Protein AF-A0A7S2D0W8-F1 (afdb_monomer)

Secondary structure (DSSP, 8-state):
--PPPP-----TT------TT--------TTSSPPP-------------SS--SSPPHHHHHHHHHHHHHHHHHHH-GGGHHHHHHHHHHHHHT----S--TTTHHHHHHHHHHHHHHH-HHHHHHHHHHH--GGGTSTTHHHHHHS-S--------

Foldseek 3Di:
DPDDDDDDDDDPPDDDDDDPPDDDDDDDDPPDPDDDDDDDDDDDDDDPDPAADPPHDPSVLLVLLVVLLVLCCVQPNLVCLLVVLVV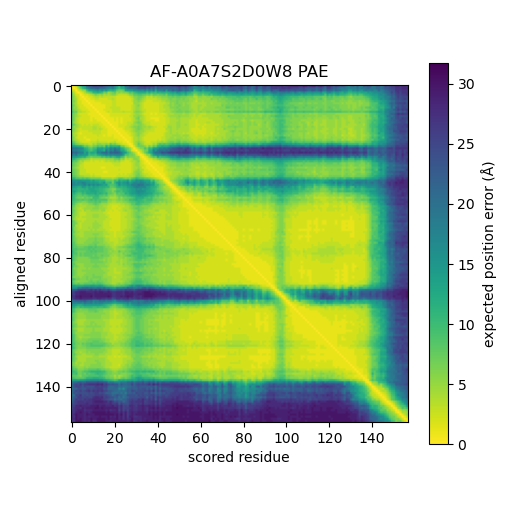LLCVLVVNPPPDCPVRCVVSSVVSLVVCCVRNNNVCSNVSSVVRRDSLVSDPCSVVVVVPDDPPDDPDDD

Structure (mmCIF, N/CA/C/O backbone):
data_AF-A0A7S2D0W8-F1
#
_entry.id   AF-A0A7S2D0W8-F1
#
loop_
_atom_site.group_PDB
_atom_site.id
_atom_site.type_symbol
_atom_site.label_atom_id
_atom_site.label_alt_id
_atom_site.label_comp_id
_atom_site.label_asym_id
_atom_site.label_entity_id
_atom_site.label_seq_id
_atom_site.pdbx_PDB_ins_code
_atom_site.Cartn_x
_atom_site.Cartn_y
_atom_site.Cartn_z
_atom_site.occupancy
_atom_site.B_iso_or_equiv
_atom_site.auth_seq_id
_atom_site.auth_comp_id
_atom_site.auth_asym_id
_atom_site.auth_atom_id
_atom_site.pdbx_PDB_model_num
ATOM 1 N N . LEU A 1 1 ? 5.514 -17.634 -1.737 1.00 44.00 1 LEU A N 1
ATOM 2 C CA . LEU A 1 1 ? 4.964 -17.083 -2.996 1.00 44.00 1 LEU A CA 1
ATOM 3 C C . LEU A 1 1 ? 5.353 -18.005 -4.147 1.00 44.00 1 LEU A C 1
ATOM 5 O O . LEU A 1 1 ? 6.521 -18.040 -4.508 1.00 44.00 1 LEU A O 1
ATOM 9 N N . GLN A 1 2 ? 4.413 -18.782 -4.690 1.00 48.59 2 GLN A N 1
ATOM 10 C CA . GLN A 1 2 ? 4.600 -19.434 -5.993 1.00 48.59 2 GLN A CA 1
ATOM 11 C C . GLN A 1 2 ? 4.305 -18.391 -7.083 1.00 48.59 2 GLN A C 1
ATOM 13 O O . GLN A 1 2 ? 3.202 -18.329 -7.613 1.00 48.59 2 GLN A O 1
ATOM 18 N N . GLY A 1 3 ? 5.255 -17.493 -7.342 1.00 63.09 3 GLY A N 1
ATOM 19 C CA . GLY A 1 3 ? 5.131 -16.490 -8.402 1.00 63.09 3 GLY A CA 1
ATOM 20 C C . GLY A 1 3 ? 5.653 -17.033 -9.731 1.00 63.09 3 GLY A C 1
ATOM 21 O O . GLY A 1 3 ? 6.703 -17.671 -9.762 1.00 63.09 3 GLY A O 1
ATOM 22 N N . ARG A 1 4 ? 4.948 -16.767 -10.836 1.00 80.50 4 ARG A N 1
ATOM 23 C CA . ARG A 1 4 ? 5.513 -16.903 -12.187 1.00 80.50 4 ARG A CA 1
ATOM 24 C C . ARG A 1 4 ? 6.143 -15.567 -12.568 1.00 80.50 4 ARG A C 1
ATOM 26 O O . ARG A 1 4 ? 5.454 -14.553 -12.566 1.00 80.50 4 ARG A O 1
ATOM 33 N N . GLY A 1 5 ? 7.438 -15.569 -12.862 1.00 86.69 5 GLY A N 1
ATOM 34 C CA . GLY A 1 5 ? 8.153 -14.400 -13.372 1.00 86.69 5 GLY A CA 1
ATOM 35 C C . GLY A 1 5 ? 8.363 -14.492 -14.880 1.00 86.69 5 GLY A C 1
ATOM 36 O O . GLY A 1 5 ? 8.469 -15.589 -15.426 1.00 86.69 5 GLY A O 1
ATOM 37 N N . ALA A 1 6 ? 8.454 -13.340 -15.540 1.00 89.81 6 ALA A N 1
ATOM 38 C CA . ALA A 1 6 ? 9.045 -13.235 -16.869 1.00 89.81 6 ALA A CA 1
ATOM 39 C C . ALA A 1 6 ? 10.518 -12.836 -16.716 1.00 89.81 6 ALA A C 1
ATOM 41 O O . ALA A 1 6 ? 10.848 -11.995 -15.879 1.00 89.81 6 ALA A O 1
ATOM 42 N N . VAL A 1 7 ? 11.400 -13.449 -17.506 1.00 92.56 7 VAL A N 1
ATOM 43 C CA . VAL A 1 7 ? 12.845 -13.189 -17.465 1.00 92.56 7 VAL A CA 1
ATOM 44 C C . VAL A 1 7 ? 13.292 -12.686 -18.828 1.00 92.56 7 VAL A C 1
ATOM 46 O O . VAL A 1 7 ? 12.902 -13.239 -19.854 1.00 92.56 7 VAL A O 1
ATOM 49 N N . VAL A 1 8 ? 14.124 -11.647 -18.829 1.00 93.38 8 VAL A N 1
ATOM 50 C CA . VAL A 1 8 ? 14.726 -11.072 -20.033 1.00 93.38 8 VAL A CA 1
ATOM 51 C C . VAL A 1 8 ? 16.189 -10.731 -19.762 1.00 93.38 8 VAL A C 1
ATOM 53 O O . VAL A 1 8 ? 16.549 -10.329 -18.656 1.00 93.38 8 VAL A O 1
ATOM 56 N N . THR A 1 9 ? 17.040 -10.904 -20.771 1.00 93.00 9 THR A N 1
ATOM 57 C CA . THR A 1 9 ? 18.435 -10.453 -20.750 1.00 93.00 9 THR A CA 1
ATOM 58 C C . THR A 1 9 ? 18.568 -9.282 -21.705 1.00 93.00 9 THR A C 1
ATOM 60 O O . THR A 1 9 ? 18.306 -9.445 -22.891 1.00 93.00 9 THR A O 1
ATOM 63 N N . LEU A 1 10 ? 18.976 -8.127 -21.181 1.00 93.38 10 LEU A N 1
ATOM 64 C CA . LEU A 1 10 ? 19.153 -6.912 -21.970 1.00 93.38 10 LEU A CA 1
ATOM 65 C C . LEU A 1 10 ? 20.582 -6.804 -22.499 1.00 93.38 10 LEU A C 1
ATOM 67 O O . LEU A 1 10 ? 21.548 -7.110 -21.794 1.00 93.38 10 LEU A O 1
ATOM 71 N N . ARG A 1 11 ? 20.706 -6.332 -23.736 1.00 92.31 11 ARG A N 1
ATOM 72 C CA . ARG A 1 11 ? 21.967 -6.005 -24.408 1.00 92.31 11 ARG A CA 1
ATOM 73 C C . ARG A 1 11 ? 22.171 -4.488 -24.482 1.00 92.31 11 ARG A C 1
ATOM 75 O O . ARG A 1 11 ? 21.212 -3.729 -24.341 1.00 92.31 11 ARG A O 1
ATOM 82 N N . PRO A 1 12 ? 23.410 -4.013 -24.718 1.00 93.88 12 PRO A N 1
ATOM 83 C CA . PRO A 1 12 ? 23.659 -2.590 -24.921 1.00 93.88 12 PRO A CA 1
ATOM 84 C C . PRO A 1 12 ? 22.759 -2.005 -26.020 1.00 93.88 12 PRO A C 1
ATOM 86 O O . PRO A 1 12 ? 22.711 -2.534 -27.127 1.00 93.88 12 PRO A O 1
ATOM 89 N N . GLY A 1 13 ? 22.058 -0.915 -25.700 1.00 96.31 13 GLY A N 1
ATOM 90 C CA . GLY A 1 13 ? 21.117 -0.240 -26.602 1.00 96.31 13 GLY A CA 1
ATOM 91 C C . GLY A 1 13 ? 19.658 -0.693 -26.474 1.00 96.31 13 GLY A C 1
ATOM 92 O O . GLY A 1 13 ? 18.777 -0.006 -26.985 1.00 96.31 13 GLY A O 1
ATOM 93 N N . GLU A 1 14 ? 19.379 -1.793 -25.772 1.00 96.81 14 GLU A N 1
ATOM 94 C CA . GLU A 1 14 ? 18.009 -2.235 -25.503 1.00 96.81 14 GLU A CA 1
ATOM 95 C C . GLU A 1 14 ? 17.41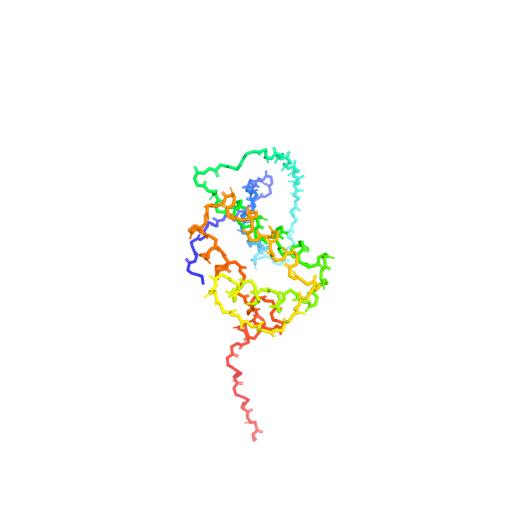0 -1.508 -24.295 1.00 96.81 14 GLU A C 1
ATOM 97 O O . GLU A 1 14 ? 18.110 -1.100 -23.365 1.00 96.81 14 GLU A O 1
ATOM 102 N N . SER A 1 15 ? 16.085 -1.371 -24.300 1.00 96.25 15 SER A N 1
ATOM 103 C CA . SER A 1 15 ? 15.321 -0.799 -23.198 1.00 96.25 15 SER A CA 1
ATOM 104 C C . SER A 1 15 ? 14.235 -1.763 -22.739 1.00 96.25 15 SER A C 1
ATOM 106 O O . SER A 1 15 ? 13.693 -2.551 -23.514 1.00 96.25 15 SER A O 1
ATOM 108 N N . LEU A 1 16 ? 13.921 -1.699 -21.447 1.00 96.31 16 LEU A N 1
ATOM 109 C CA . LEU A 1 16 ? 12.850 -2.468 -20.833 1.00 96.31 16 LEU A CA 1
ATOM 110 C C . LEU A 1 16 ? 11.831 -1.507 -20.239 1.00 96.31 16 LEU A C 1
ATOM 112 O O . LEU A 1 16 ? 12.167 -0.688 -19.384 1.00 96.31 16 LEU A O 1
ATOM 116 N N . PHE A 1 17 ? 10.578 -1.630 -20.670 1.00 95.44 17 PHE A N 1
ATOM 117 C CA . PHE A 1 17 ? 9.473 -0.954 -20.008 1.00 95.44 17 PHE A CA 1
ATOM 118 C C . PHE A 1 17 ? 9.052 -1.757 -18.775 1.00 95.44 17 PHE A C 1
ATOM 120 O O . PHE A 1 17 ? 8.586 -2.890 -18.895 1.00 95.44 17 PHE A O 1
ATOM 127 N N . LEU A 1 18 ? 9.221 -1.162 -17.595 1.00 93.44 18 LEU A N 1
ATOM 128 C CA . LEU A 1 18 ? 8.760 -1.710 -16.323 1.00 93.44 18 LEU A CA 1
ATOM 129 C C . LEU A 1 18 ? 7.527 -0.923 -15.861 1.00 93.44 18 LEU A C 1
ATOM 131 O O . LEU A 1 18 ? 7.670 0.246 -15.494 1.00 93.44 18 LEU A O 1
ATOM 135 N N . PRO A 1 19 ? 6.323 -1.523 -15.871 1.00 91.25 19 PRO A N 1
ATOM 136 C CA . PRO A 1 19 ? 5.133 -0.848 -15.373 1.00 91.25 19 PRO A CA 1
ATOM 137 C C . PRO A 1 19 ? 5.227 -0.547 -13.871 1.00 91.25 19 PRO A C 1
ATOM 139 O O . PRO A 1 19 ? 5.867 -1.272 -13.105 1.00 91.25 19 PRO A O 1
ATOM 142 N N . THR A 1 20 ? 4.539 0.505 -13.427 1.00 88.50 20 THR A N 1
ATOM 143 C CA . THR A 1 20 ? 4.450 0.857 -12.004 1.00 88.50 20 THR A CA 1
ATOM 144 C C . THR A 1 20 ? 3.879 -0.309 -11.184 1.00 88.50 20 THR A C 1
ATOM 146 O O . THR A 1 20 ? 3.008 -1.045 -11.647 1.00 88.50 20 THR A O 1
ATOM 149 N N . HIS A 1 21 ? 4.377 -0.473 -9.954 1.00 88.50 21 HIS A N 1
ATOM 150 C CA . HIS A 1 21 ? 4.019 -1.536 -8.999 1.00 88.50 21 HIS A CA 1
ATOM 151 C C . HIS A 1 21 ? 4.455 -2.961 -9.387 1.00 88.50 21 HIS A C 1
ATOM 153 O O . HIS A 1 21 ? 4.157 -3.906 -8.657 1.00 88.50 21 HIS A O 1
ATOM 159 N N . TRP A 1 22 ? 5.194 -3.146 -10.486 1.00 91.12 22 TRP A N 1
ATOM 160 C CA . TRP A 1 22 ? 5.754 -4.455 -10.821 1.00 91.12 22 TRP A CA 1
ATOM 161 C C . TRP A 1 22 ? 7.012 -4.744 -10.003 1.00 91.12 22 TRP A C 1
ATOM 163 O O . TRP A 1 22 ? 8.019 -4.031 -10.079 1.00 91.12 22 TRP A O 1
ATOM 173 N N . TRP A 1 23 ? 6.970 -5.845 -9.254 1.00 91.50 23 TRP A N 1
ATOM 174 C CA . TRP A 1 23 ? 8.153 -6.414 -8.622 1.00 91.50 23 TRP A CA 1
ATOM 175 C C . TRP A 1 23 ? 9.157 -6.834 -9.692 1.00 91.50 23 TRP A C 1
ATOM 177 O O . TRP A 1 23 ? 8.809 -7.526 -10.647 1.00 91.50 23 TRP A O 1
ATOM 187 N N . HIS A 1 24 ? 10.413 -6.441 -9.516 1.00 92.62 24 HIS A N 1
ATOM 188 C CA . HIS A 1 24 ? 11.489 -6.800 -10.426 1.00 92.62 24 HIS A CA 1
ATOM 189 C C . HIS A 1 24 ? 12.766 -7.088 -9.641 1.00 92.62 24 HIS A C 1
ATOM 191 O O . HIS A 1 24 ? 13.072 -6.437 -8.645 1.00 92.62 24 HIS A O 1
ATOM 197 N N . HIS A 1 25 ? 13.505 -8.090 -10.105 1.00 92.00 25 HIS A N 1
ATOM 198 C CA . HIS A 1 25 ? 14.829 -8.435 -9.610 1.00 92.00 25 HIS A CA 1
ATOM 199 C C . HIS A 1 25 ? 15.811 -8.281 -10.767 1.00 92.00 25 HIS A C 1
ATOM 201 O O . HIS A 1 25 ? 15.592 -8.842 -11.841 1.00 92.00 25 HIS A O 1
ATOM 207 N N . VAL A 1 26 ? 16.877 -7.514 -10.551 1.00 91.88 26 VAL A N 1
ATOM 208 C CA . VAL A 1 26 ? 17.891 -7.231 -11.570 1.00 91.88 26 VAL A CA 1
ATOM 209 C C . VAL A 1 26 ? 19.206 -7.836 -11.118 1.00 91.88 26 VAL A C 1
ATOM 211 O O . VAL A 1 26 ? 19.662 -7.588 -10.005 1.00 91.88 26 VAL A O 1
ATOM 214 N N . GLN A 1 27 ? 19.823 -8.615 -11.999 1.00 88.50 27 GLN A N 1
ATOM 215 C CA . GLN A 1 27 ? 21.127 -9.214 -11.768 1.00 88.50 27 GLN A CA 1
ATOM 216 C C . GLN A 1 27 ? 22.055 -8.851 -12.928 1.00 88.50 27 GLN A C 1
ATOM 218 O O . GLN A 1 27 ? 21.702 -9.045 -14.091 1.00 88.50 27 GLN A O 1
ATOM 223 N N . GLY A 1 28 ? 23.240 -8.327 -12.607 1.00 84.50 28 GLY A N 1
ATOM 224 C CA . GLY A 1 28 ? 24.300 -8.120 -13.594 1.00 84.50 28 GLY A CA 1
ATOM 225 C C . GLY A 1 28 ? 24.775 -9.455 -14.177 1.00 84.50 28 GLY A C 1
ATOM 226 O O . GLY A 1 28 ? 24.736 -10.482 -13.498 1.00 84.50 28 GLY A O 1
ATOM 227 N N . GLY A 1 29 ? 25.210 -9.454 -15.439 1.00 76.00 29 GLY A N 1
ATOM 228 C CA . GLY A 1 29 ? 25.656 -10.664 -16.135 1.00 76.00 29 GLY A CA 1
ATOM 229 C C . GLY A 1 29 ? 26.736 -11.414 -15.347 1.00 76.00 29 GLY A C 1
ATOM 230 O O . GLY A 1 29 ? 27.848 -10.923 -15.181 1.00 76.00 29 GLY A O 1
ATOM 231 N N . ALA A 1 30 ? 26.407 -12.614 -14.866 1.00 58.69 30 ALA A N 1
ATOM 232 C CA . ALA A 1 30 ? 27.257 -13.395 -13.963 1.00 58.69 30 ALA A CA 1
ATOM 233 C C . ALA A 1 30 ? 28.496 -14.018 -14.639 1.00 58.69 30 ALA A C 1
ATOM 235 O O . ALA A 1 30 ? 29.353 -14.581 -13.964 1.00 58.69 30 ALA A O 1
ATOM 236 N N . SER A 1 31 ? 28.590 -13.958 -15.967 1.00 59.59 31 SER A N 1
ATOM 237 C CA . SER A 1 31 ? 29.459 -14.838 -16.752 1.00 59.59 31 SER A CA 1
ATOM 238 C C . SER A 1 31 ? 30.790 -14.237 -17.209 1.00 59.59 31 SER A C 1
ATOM 240 O O . SER A 1 31 ? 31.549 -14.952 -17.853 1.00 59.59 31 SER A O 1
ATOM 242 N N . SER A 1 32 ? 31.116 -12.972 -16.914 1.00 57.69 32 SER A N 1
ATOM 243 C CA . SER A 1 32 ? 32.318 -12.359 -17.515 1.00 57.69 32 SER A CA 1
ATOM 244 C C . SER A 1 32 ? 33.187 -11.482 -16.613 1.00 57.69 32 SER A C 1
ATOM 246 O O . SER A 1 32 ? 34.111 -10.858 -17.118 1.00 57.69 32 SER A O 1
ATOM 248 N N . GLY A 1 33 ? 32.926 -11.385 -15.304 1.00 66.50 33 GLY A N 1
ATOM 249 C CA . GLY A 1 33 ? 33.734 -10.528 -14.413 1.00 66.50 33 GLY A CA 1
ATOM 250 C C . GLY A 1 33 ? 33.744 -9.039 -14.806 1.00 66.50 33 GLY A C 1
ATOM 251 O O . GLY A 1 33 ? 34.585 -8.277 -14.335 1.00 66.50 33 GLY A O 1
ATOM 252 N N . HIS A 1 34 ? 32.821 -8.625 -15.677 1.00 73.44 34 HIS A N 1
ATOM 253 C CA . HIS A 1 34 ? 32.683 -7.261 -16.174 1.00 73.44 34 HIS A CA 1
ATOM 254 C C . HIS A 1 34 ? 31.514 -6.561 -15.482 1.00 73.44 34 HIS A C 1
ATOM 256 O O . HIS A 1 34 ? 30.531 -7.192 -15.093 1.00 73.44 34 HIS A O 1
ATOM 262 N N . TRP A 1 35 ? 31.615 -5.240 -15.357 1.00 83.44 35 TRP A N 1
ATOM 263 C CA . TRP A 1 35 ? 30.550 -4.408 -14.811 1.00 83.44 35 TRP A CA 1
ATOM 264 C C . TRP A 1 35 ? 29.383 -4.286 -15.792 1.00 83.44 35 TRP A C 1
ATOM 266 O O . TRP A 1 35 ? 29.582 -4.093 -16.990 1.00 83.44 35 TRP A O 1
ATOM 276 N N . SER A 1 36 ? 28.160 -4.339 -15.268 1.00 88.94 36 SER A N 1
ATOM 277 C CA . SER A 1 36 ? 26.946 -3.959 -15.991 1.00 88.94 36 SER A CA 1
ATOM 278 C C . SER A 1 36 ? 26.565 -2.524 -15.637 1.00 88.94 36 SER A C 1
ATOM 280 O O . SER A 1 36 ? 26.418 -2.210 -14.456 1.00 88.94 36 SER A O 1
ATOM 282 N N . ILE A 1 37 ? 26.367 -1.674 -16.646 1.00 90.75 37 ILE A N 1
ATOM 283 C CA . ILE A 1 37 ? 25.886 -0.296 -16.481 1.00 90.75 37 ILE A CA 1
ATOM 284 C C . ILE A 1 37 ? 24.498 -0.193 -17.117 1.00 90.75 37 ILE A C 1
ATOM 286 O O . ILE A 1 37 ? 24.304 -0.614 -18.255 1.00 90.75 37 ILE A O 1
ATOM 290 N N . SER A 1 38 ? 23.546 0.383 -16.387 1.00 93.31 38 SER A N 1
ATOM 291 C CA . SER A 1 38 ? 22.174 0.632 -16.841 1.00 93.31 38 SER A CA 1
ATOM 292 C C . SER A 1 38 ? 21.728 2.035 -16.438 1.00 93.31 38 SER A C 1
ATOM 294 O O . SER A 1 38 ? 22.102 2.515 -15.368 1.00 93.31 38 SER A O 1
ATOM 296 N N . VAL A 1 39 ? 20.890 2.665 -17.260 1.00 95.81 39 VAL A N 1
ATOM 297 C CA . VAL A 1 39 ? 20.275 3.971 -16.978 1.00 95.81 39 VAL A CA 1
ATOM 298 C C . VAL A 1 39 ? 18.761 3.802 -16.987 1.00 95.81 39 VAL A C 1
ATOM 300 O O . VAL A 1 39 ? 18.212 3.259 -17.941 1.00 95.81 39 VAL A O 1
ATOM 303 N N . ASN A 1 40 ? 18.095 4.286 -15.938 1.00 96.00 40 ASN A N 1
ATOM 304 C CA . ASN A 1 40 ? 16.642 4.215 -15.802 1.00 96.00 40 ASN A CA 1
ATOM 305 C C . ASN A 1 40 ? 16.029 5.616 -15.883 1.00 96.00 40 ASN A C 1
ATOM 307 O O . ASN A 1 40 ? 16.574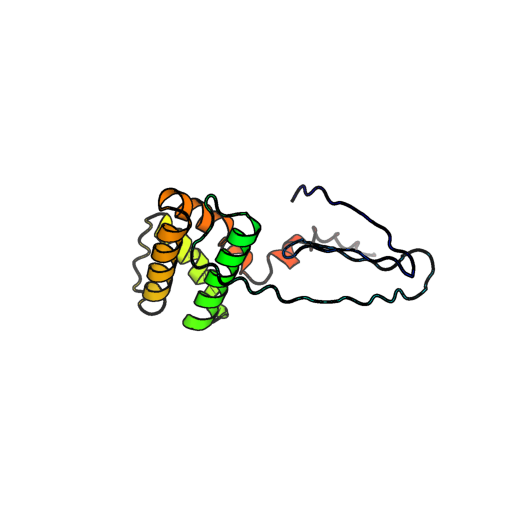 6.568 -15.328 1.00 96.00 40 ASN A O 1
ATOM 311 N N . PHE A 1 41 ? 14.856 5.711 -16.508 1.00 95.81 41 PHE A N 1
ATOM 312 C CA . PHE A 1 41 ? 14.056 6.932 -16.582 1.00 95.81 41 PHE A CA 1
ATOM 313 C C . PHE A 1 41 ? 12.792 6.745 -15.748 1.00 95.81 41 PHE A C 1
ATOM 315 O O . PHE A 1 41 ? 11.975 5.873 -16.038 1.00 95.81 41 PHE A O 1
ATOM 322 N N . TRP A 1 42 ? 12.654 7.543 -14.693 1.00 93.75 42 TRP A N 1
ATOM 323 C CA . TRP A 1 42 ? 11.509 7.482 -13.792 1.00 93.75 42 TRP A CA 1
ATOM 324 C C . TRP A 1 42 ? 10.512 8.566 -14.175 1.00 93.75 42 TRP A C 1
ATOM 326 O O . TRP A 1 42 ? 10.849 9.748 -14.201 1.00 93.75 42 TRP A O 1
ATOM 336 N N . PHE A 1 43 ? 9.283 8.150 -14.465 1.00 89.81 43 PHE A N 1
ATOM 337 C CA . PHE A 1 43 ? 8.195 9.049 -14.822 1.00 89.81 43 PHE A CA 1
ATOM 338 C C . PHE A 1 43 ? 7.165 9.055 -13.706 1.00 89.81 43 PHE A C 1
ATOM 340 O O . PHE A 1 43 ? 6.616 8.016 -13.335 1.00 89.81 43 PHE A O 1
ATOM 347 N N . THR A 1 44 ? 6.890 10.239 -13.179 1.00 83.50 44 THR A N 1
ATOM 348 C CA . THR A 1 44 ? 5.843 10.419 -12.186 1.00 83.50 44 THR A CA 1
ATOM 349 C C . THR A 1 44 ? 4.490 10.451 -12.880 1.00 83.50 44 THR A C 1
ATOM 351 O O . THR A 1 44 ? 4.219 11.340 -13.684 1.00 83.50 44 THR A O 1
ATOM 354 N N . ILE A 1 45 ? 3.621 9.499 -12.549 1.00 70.81 45 ILE A N 1
ATOM 355 C CA . ILE A 1 45 ? 2.235 9.487 -13.015 1.00 70.81 45 ILE A CA 1
ATOM 356 C C . ILE A 1 45 ? 1.358 9.819 -11.812 1.00 70.81 45 ILE A C 1
ATOM 358 O O . ILE A 1 45 ? 0.987 8.951 -11.028 1.00 70.81 45 ILE A O 1
ATOM 362 N N . HIS A 1 46 ? 1.047 11.099 -11.635 1.00 65.75 46 HIS A N 1
ATOM 363 C CA . HIS A 1 46 ? 0.062 11.526 -10.649 1.00 65.75 46 HIS A CA 1
ATOM 364 C C . HIS A 1 46 ? -1.294 11.640 -11.326 1.00 65.75 46 HIS A C 1
ATOM 366 O O . HIS A 1 46 ? -1.653 12.685 -11.862 1.00 65.75 46 HIS A O 1
ATOM 372 N N . LYS A 1 47 ? -2.069 10.556 -11.301 1.00 66.75 47 LYS A N 1
ATOM 373 C CA . LYS A 1 47 ? -3.499 10.661 -11.570 1.00 66.75 47 LYS A CA 1
ATOM 374 C C . LYS A 1 47 ? -4.195 10.867 -10.232 1.00 66.75 47 LYS A C 1
ATOM 376 O O . LYS A 1 47 ? -4.355 9.914 -9.476 1.00 66.75 47 LYS A O 1
ATOM 381 N N . MET A 1 48 ? -4.600 12.103 -9.927 1.00 71.12 48 MET A N 1
ATOM 382 C CA . MET A 1 48 ? -5.604 12.302 -8.879 1.00 71.12 48 MET A CA 1
ATOM 383 C C . MET A 1 48 ? -6.864 11.564 -9.324 1.00 71.12 48 MET A C 1
ATOM 385 O O . MET A 1 48 ? -7.491 11.915 -10.323 1.00 71.12 48 MET A O 1
ATOM 389 N N . MET A 1 49 ? -7.190 10.491 -8.613 1.00 76.06 49 MET A N 1
ATOM 390 C CA . MET A 1 49 ? -8.432 9.763 -8.809 1.00 76.06 49 MET A CA 1
ATOM 391 C C . MET A 1 49 ? -9.472 10.372 -7.879 1.00 76.06 49 MET A C 1
ATOM 393 O O . MET A 1 49 ? -9.369 10.247 -6.661 1.00 76.06 49 MET A O 1
ATOM 397 N N . PHE A 1 50 ? -10.452 11.060 -8.459 1.00 78.00 50 PHE A N 1
ATOM 398 C CA . PHE A 1 50 ? -11.603 11.569 -7.711 1.00 78.00 50 PHE A CA 1
ATOM 399 C C . PHE A 1 50 ? -12.589 10.446 -7.371 1.00 78.00 50 PHE A C 1
ATOM 401 O O . PHE A 1 50 ? -13.214 10.474 -6.315 1.00 78.00 50 PHE A O 1
ATOM 408 N N . GLU A 1 51 ? -12.661 9.429 -8.233 1.00 82.88 51 GLU A N 1
ATOM 409 C CA . GLU A 1 51 ? -13.475 8.230 -8.056 1.00 82.88 51 GLU A CA 1
ATOM 410 C C . GLU A 1 51 ? -12.602 6.988 -8.234 1.00 82.88 51 GLU A C 1
ATOM 412 O O . GLU A 1 51 ? -11.796 6.902 -9.166 1.00 82.88 51 GLU A O 1
ATOM 417 N N . ALA A 1 52 ? -12.740 6.036 -7.311 1.00 84.19 52 ALA A N 1
ATOM 418 C CA . ALA A 1 52 ? -12.019 4.776 -7.375 1.00 84.19 52 ALA A CA 1
ATOM 419 C C . ALA A 1 52 ? -12.722 3.829 -8.365 1.00 84.19 52 ALA A C 1
ATOM 421 O O . ALA A 1 52 ? -13.940 3.665 -8.268 1.00 84.19 52 ALA A O 1
ATOM 422 N N . PRO A 1 53 ? -11.994 3.191 -9.302 1.00 88.69 53 PRO A N 1
ATOM 423 C CA . PRO A 1 53 ? -12.582 2.161 -10.153 1.00 88.69 53 PRO A CA 1
ATOM 424 C C . PRO A 1 53 ? -13.057 0.978 -9.302 1.00 88.69 53 PRO A C 1
ATOM 426 O O . PRO A 1 53 ? -12.425 0.644 -8.297 1.00 88.69 53 PRO A O 1
ATOM 429 N N . HIS A 1 54 ? -14.155 0.342 -9.719 1.00 85.81 54 HIS A N 1
ATOM 430 C CA . HIS A 1 54 ? -14.715 -0.813 -9.026 1.00 85.81 54 HIS A CA 1
ATOM 431 C C . HIS A 1 54 ? -14.894 -2.002 -9.990 1.00 85.81 54 HIS A C 1
ATOM 433 O O . HIS A 1 54 ? -15.520 -1.824 -11.040 1.00 85.81 54 HIS A O 1
ATOM 439 N N . PRO A 1 55 ? -14.364 -3.200 -9.668 1.00 88.62 55 PRO A N 1
ATOM 440 C CA . PRO A 1 55 ? -13.545 -3.513 -8.487 1.00 88.62 55 PRO A CA 1
ATOM 441 C C . PRO A 1 55 ? -12.193 -2.776 -8.500 1.00 88.62 55 PRO A C 1
ATOM 443 O O . PRO A 1 55 ? -11.712 -2.380 -9.565 1.00 88.62 55 PRO A O 1
ATOM 446 N N . LEU A 1 56 ? -11.592 -2.571 -7.321 1.00 91.06 56 LEU A N 1
ATOM 447 C CA . LEU A 1 56 ? -10.314 -1.868 -7.213 1.00 91.06 56 LEU A CA 1
ATOM 448 C C . LEU A 1 56 ? -9.190 -2.764 -7.777 1.00 91.06 56 LEU A C 1
ATOM 450 O O . LEU A 1 56 ? -9.037 -3.902 -7.347 1.00 91.06 56 LEU A O 1
ATOM 454 N N . PRO A 1 57 ? -8.396 -2.306 -8.760 1.00 91.62 57 PRO A N 1
ATOM 455 C CA . PRO A 1 57 ? -7.262 -3.073 -9.262 1.00 91.62 57 PRO A CA 1
ATOM 456 C C . PRO A 1 57 ? -6.235 -3.369 -8.162 1.00 91.62 57 PRO A C 1
ATOM 458 O O . PRO A 1 57 ? -5.910 -2.482 -7.378 1.00 91.62 57 PRO A O 1
ATOM 461 N N . LEU A 1 58 ? -5.620 -4.556 -8.192 1.00 90.81 58 LEU A N 1
ATOM 462 C CA . LEU A 1 58 ? -4.658 -5.014 -7.170 1.00 90.81 58 LEU A CA 1
ATOM 463 C C . LEU A 1 58 ? -3.522 -4.017 -6.886 1.00 90.81 58 LEU A C 1
ATOM 465 O O . LEU A 1 58 ? -3.107 -3.839 -5.746 1.00 90.81 58 LEU A O 1
ATOM 469 N N . HIS A 1 59 ? -3.006 -3.338 -7.913 1.00 89.56 59 HIS A N 1
ATOM 470 C CA . HIS A 1 59 ? -1.955 -2.337 -7.715 1.00 89.56 59 HIS A CA 1
ATOM 471 C C . HIS A 1 59 ? -2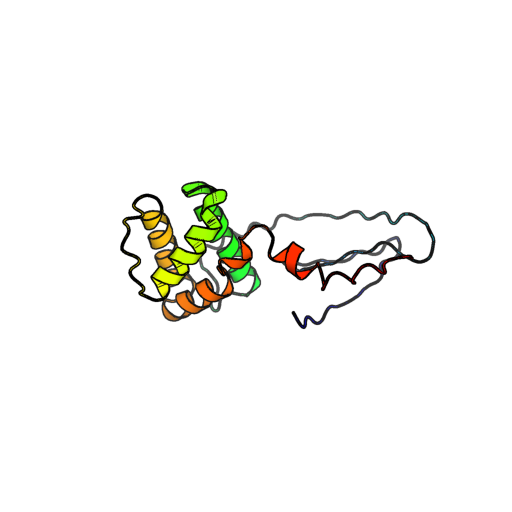.459 -1.109 -6.939 1.00 89.56 59 HIS A C 1
ATOM 473 O O . HIS A 1 59 ? -1.710 -0.544 -6.150 1.00 89.56 59 HIS A O 1
ATOM 479 N N . LEU A 1 60 ? -3.730 -0.729 -7.107 1.00 91.75 60 LEU A N 1
ATOM 480 C CA . LEU A 1 60 ? -4.359 0.345 -6.341 1.00 91.75 60 LEU A CA 1
ATOM 481 C C . LEU A 1 60 ? -4.764 -0.105 -4.933 1.00 91.75 60 LEU A C 1
ATOM 483 O O . LEU A 1 60 ? -4.716 0.711 -4.019 1.00 91.75 60 LEU A O 1
ATOM 487 N N . GLU A 1 61 ? -5.102 -1.380 -4.731 1.00 93.38 61 GLU A N 1
ATOM 488 C CA . GLU A 1 61 ? -5.278 -1.957 -3.388 1.00 93.38 61 GLU A CA 1
ATOM 489 C C . GLU A 1 61 ? -3.967 -1.925 -2.592 1.00 93.38 61 GLU A C 1
ATOM 491 O O . GLU A 1 61 ? -3.947 -1.469 -1.448 1.00 93.38 61 GLU A O 1
ATOM 496 N N . LEU A 1 62 ? -2.849 -2.308 -3.220 1.00 91.88 62 LEU A N 1
ATOM 497 C CA . LEU A 1 62 ? -1.519 -2.207 -2.614 1.00 91.88 62 LEU A CA 1
ATOM 498 C C . LEU A 1 62 ? -1.148 -0.758 -2.271 1.00 91.88 62 LEU A C 1
ATOM 500 O O . LEU A 1 62 ? -0.625 -0.499 -1.185 1.00 91.88 62 LEU A O 1
ATOM 504 N N . GLU A 1 63 ? -1.440 0.197 -3.156 1.00 91.75 63 GLU A N 1
ATOM 505 C CA . GLU A 1 63 ? -1.230 1.618 -2.863 1.00 91.75 63 GLU A CA 1
ATOM 506 C C . GLU A 1 63 ? -2.144 2.124 -1.747 1.00 91.75 63 GLU A C 1
ATOM 508 O O . GLU A 1 63 ? -1.703 2.881 -0.883 1.00 91.75 63 GLU A O 1
ATOM 513 N N . LEU A 1 64 ? -3.404 1.694 -1.702 1.00 93.94 64 LEU A N 1
ATOM 514 C CA . LEU A 1 64 ? -4.317 2.027 -0.610 1.00 93.94 64 LEU A CA 1
ATOM 515 C C . LEU A 1 64 ? -3.786 1.503 0.730 1.00 93.94 64 LEU A C 1
ATOM 517 O O . LEU A 1 64 ? -3.777 2.242 1.715 1.00 93.94 64 LEU A O 1
ATOM 521 N N . ALA A 1 65 ? -3.270 0.273 0.760 1.00 95.38 65 ALA A N 1
ATOM 522 C CA . ALA A 1 65 ? -2.639 -0.295 1.945 1.00 95.38 65 ALA A CA 1
ATOM 523 C C . ALA A 1 65 ? -1.404 0.512 2.379 1.00 95.38 65 ALA A C 1
ATOM 525 O O . ALA A 1 65 ? -1.253 0.812 3.564 1.00 95.38 65 ALA A O 1
ATOM 526 N N . ARG A 1 66 ? -0.552 0.936 1.433 1.00 93.62 66 ARG A N 1
ATOM 527 C CA . ARG A 1 66 ? 0.583 1.827 1.732 1.00 93.62 66 ARG A CA 1
ATOM 528 C C . ARG A 1 66 ? 0.131 3.169 2.305 1.00 93.62 66 ARG A C 1
ATOM 530 O O . ARG A 1 66 ? 0.739 3.636 3.259 1.00 93.62 66 ARG A O 1
ATOM 537 N N . HIS A 1 67 ? -0.924 3.782 1.769 1.00 94.50 67 HIS A N 1
ATOM 538 C CA . HIS A 1 67 ? -1.443 5.048 2.298 1.00 94.50 67 HIS A CA 1
ATOM 539 C C . HIS A 1 67 ? -1.980 4.910 3.722 1.00 94.50 67 HIS A C 1
ATOM 541 O O . HIS A 1 67 ? -1.750 5.789 4.547 1.00 94.50 67 HIS A O 1
ATOM 547 N N . VAL A 1 68 ? -2.669 3.809 4.025 1.00 95.69 68 VAL A N 1
ATOM 548 C CA . VAL A 1 68 ? -3.132 3.514 5.387 1.00 95.69 68 VAL A CA 1
ATOM 549 C C . VAL A 1 68 ? -1.943 3.329 6.336 1.00 95.69 68 VAL A C 1
ATOM 551 O O . VAL A 1 68 ? -1.933 3.911 7.417 1.00 95.69 68 VAL A O 1
ATOM 554 N N . GLU A 1 69 ? -0.917 2.581 5.926 1.00 94.50 69 GLU A N 1
ATOM 555 C CA . GLU A 1 69 ? 0.315 2.397 6.705 1.00 94.50 69 GLU A CA 1
ATOM 556 C C . GLU A 1 69 ? 1.040 3.726 6.967 1.00 94.50 69 GLU A C 1
ATOM 558 O O . GLU A 1 69 ? 1.425 4.003 8.104 1.00 94.50 69 GLU A O 1
ATOM 563 N N . LEU A 1 70 ? 1.179 4.568 5.939 1.00 93.81 70 LEU A N 1
ATOM 564 C CA . LEU A 1 70 ? 1.776 5.899 6.053 1.00 93.81 70 LEU A CA 1
ATOM 565 C C . LEU A 1 70 ? 0.972 6.792 6.998 1.00 93.81 70 LEU A C 1
ATOM 567 O O . LEU A 1 70 ? 1.552 7.392 7.893 1.00 93.81 70 LEU A O 1
ATOM 571 N N . LEU A 1 71 ? -0.357 6.815 6.870 1.00 94.81 71 LEU A N 1
ATOM 572 C CA . LEU A 1 71 ? -1.220 7.592 7.758 1.00 94.81 71 LEU A CA 1
ATOM 573 C C . LEU A 1 71 ? -1.060 7.164 9.225 1.00 94.81 71 LEU A C 1
ATOM 575 O O . LEU A 1 71 ? -0.951 8.013 10.106 1.00 94.81 71 LEU A O 1
ATOM 579 N N . LEU A 1 72 ? -1.022 5.857 9.498 1.00 91.94 72 LEU A N 1
ATOM 580 C CA . LEU A 1 72 ? -0.791 5.346 10.853 1.00 91.94 72 LEU A CA 1
ATOM 581 C C . LEU A 1 72 ? 0.601 5.718 11.370 1.00 91.94 72 LEU A C 1
ATOM 583 O O . LEU A 1 72 ? 0.738 6.122 12.524 1.00 91.94 72 LEU A O 1
ATOM 587 N N . SER A 1 73 ? 1.626 5.593 10.524 1.00 92.62 73 SER A N 1
ATOM 588 C CA . SER A 1 73 ? 2.998 5.969 10.864 1.00 92.62 73 SER A CA 1
ATOM 589 C C . SER A 1 73 ? 3.120 7.463 11.169 1.00 92.62 73 SER A C 1
ATOM 591 O O . SER A 1 73 ? 3.799 7.828 12.126 1.00 92.62 73 SER A O 1
ATOM 593 N N . ASP A 1 74 ? 2.452 8.317 10.398 1.00 93.69 74 ASP A N 1
ATOM 594 C CA . ASP A 1 74 ? 2.507 9.771 10.554 1.00 93.69 74 ASP A CA 1
ATOM 595 C C . ASP A 1 74 ? 1.751 10.240 11.802 1.00 93.69 74 ASP A C 1
ATOM 597 O O . ASP A 1 74 ? 2.240 11.096 12.538 1.00 93.69 74 ASP A O 1
ATOM 601 N N . VAL A 1 75 ? 0.575 9.666 12.077 1.00 92.50 75 VAL A N 1
ATOM 602 C CA . VAL A 1 75 ? -0.270 10.084 13.209 1.00 92.50 75 VAL A CA 1
ATOM 603 C C . VAL A 1 75 ? 0.209 9.493 14.535 1.00 92.50 75 VAL A C 1
ATOM 605 O O . VAL A 1 75 ? 0.148 10.160 15.566 1.00 92.50 75 VAL A O 1
ATOM 608 N N . CYS A 1 76 ? 0.665 8.239 14.537 1.00 90.06 76 CYS A N 1
ATOM 609 C CA . CYS A 1 76 ? 0.954 7.498 15.768 1.00 90.06 76 CYS A CA 1
ATOM 610 C C . CYS A 1 76 ? 2.434 7.126 15.943 1.00 90.06 76 CYS A C 1
ATOM 612 O O . CYS A 1 76 ? 2.807 6.592 16.988 1.00 90.06 76 CYS A O 1
ATOM 614 N N . GLY A 1 77 ? 3.280 7.402 14.949 1.00 90.44 77 GLY A N 1
ATOM 615 C CA . GLY A 1 77 ? 4.694 7.044 14.940 1.00 90.44 77 GLY A CA 1
ATOM 616 C C . GLY A 1 77 ? 4.959 5.646 14.371 1.00 90.44 77 GLY A C 1
ATOM 617 O O . GLY A 1 77 ? 4.257 4.675 14.661 1.00 90.44 77 GLY A O 1
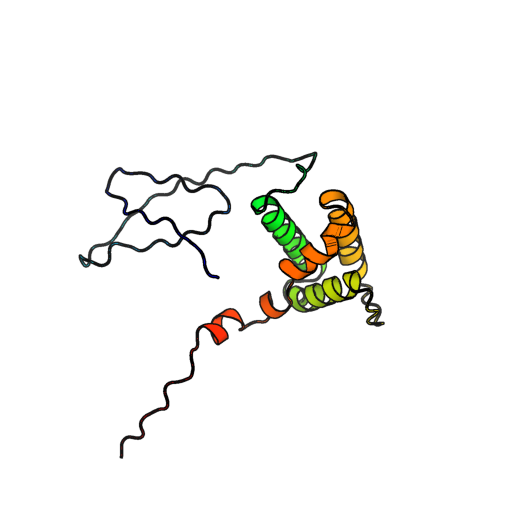ATOM 618 N N . SER A 1 78 ? 6.045 5.520 13.606 1.00 89.56 78 SER A N 1
ATOM 619 C CA . SER A 1 78 ? 6.433 4.277 12.918 1.00 89.56 78 SER A CA 1
ATOM 620 C C . SER A 1 78 ? 6.640 3.078 13.853 1.00 89.56 78 SER A C 1
ATOM 622 O O . SER A 1 78 ? 6.364 1.942 13.474 1.00 89.56 78 SER A O 1
ATOM 624 N N . ALA A 1 79 ? 7.064 3.314 15.099 1.00 88.38 79 ALA A N 1
ATOM 625 C CA . ALA A 1 79 ? 7.235 2.266 16.108 1.00 88.38 79 ALA A CA 1
ATOM 626 C C . ALA A 1 79 ? 5.915 1.580 16.507 1.00 88.38 79 ALA A C 1
ATOM 628 O O . ALA A 1 79 ? 5.938 0.443 16.971 1.00 88.38 79 ALA A O 1
ATOM 629 N N . GLN A 1 80 ? 4.773 2.246 16.307 1.00 88.56 80 GLN A N 1
ATOM 630 C CA . GLN A 1 80 ? 3.463 1.747 16.723 1.00 88.56 80 GLN A CA 1
ATOM 631 C C . GLN A 1 80 ? 2.738 0.958 15.629 1.00 88.56 80 GLN A C 1
ATOM 633 O O . GLN A 1 80 ? 1.760 0.279 15.932 1.00 88.56 80 GLN A O 1
ATOM 638 N N . VAL A 1 81 ? 3.206 0.996 14.377 1.00 89.12 81 VAL A N 1
ATOM 639 C CA . VAL A 1 81 ? 2.489 0.428 13.219 1.00 89.12 81 VAL A CA 1
ATOM 640 C C . VAL A 1 81 ? 2.155 -1.057 13.406 1.00 89.12 81 VAL A C 1
ATOM 642 O O . VAL A 1 81 ? 1.034 -1.458 13.110 1.00 89.12 81 VAL A O 1
ATOM 645 N N . ALA A 1 82 ? 3.062 -1.857 13.981 1.00 89.88 82 ALA A N 1
ATOM 646 C CA . ALA A 1 82 ? 2.807 -3.276 14.260 1.00 89.88 82 ALA A CA 1
ATOM 647 C C . ALA A 1 82 ? 1.617 -3.481 15.214 1.00 89.88 82 ALA A C 1
ATOM 649 O O . ALA A 1 82 ? 0.699 -4.245 14.925 1.00 89.88 82 ALA A O 1
ATOM 650 N N . ARG A 1 83 ? 1.597 -2.736 16.328 1.00 90.62 83 ARG A N 1
ATOM 651 C CA . ARG A 1 83 ? 0.491 -2.753 17.297 1.00 90.62 83 ARG A CA 1
ATOM 652 C C . ARG A 1 83 ? -0.810 -2.269 16.654 1.00 90.62 83 ARG A C 1
ATOM 654 O O . ARG A 1 83 ? -1.863 -2.847 16.898 1.00 90.62 83 ARG A O 1
ATOM 661 N N . LEU A 1 84 ? -0.748 -1.226 15.829 1.00 91.44 84 LEU A N 1
ATOM 662 C CA . LEU A 1 84 ? -1.921 -0.649 15.166 1.00 91.44 84 LEU A CA 1
ATOM 663 C C . LEU A 1 84 ? -2.509 -1.575 14.097 1.00 91.44 84 LEU A C 1
ATOM 665 O O . LEU A 1 84 ? -3.728 -1.624 13.964 1.00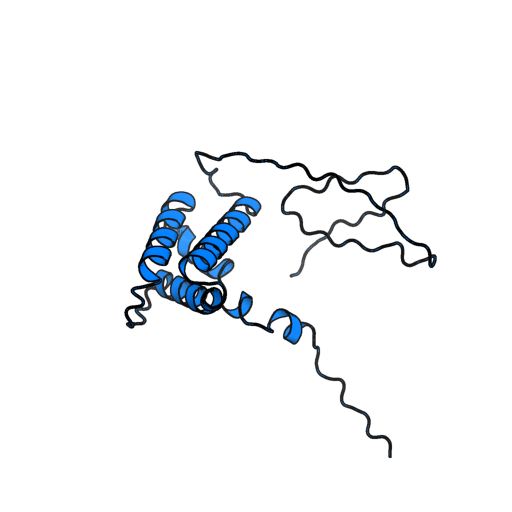 91.44 84 LEU A O 1
ATOM 669 N N . ALA A 1 85 ? -1.679 -2.346 13.392 1.00 92.25 85 ALA A N 1
ATOM 670 C CA . ALA A 1 85 ? -2.132 -3.399 12.487 1.00 92.25 85 ALA A CA 1
ATOM 671 C C . ALA A 1 85 ? -2.921 -4.488 13.239 1.00 92.25 85 ALA A C 1
ATOM 673 O O . ALA A 1 85 ? 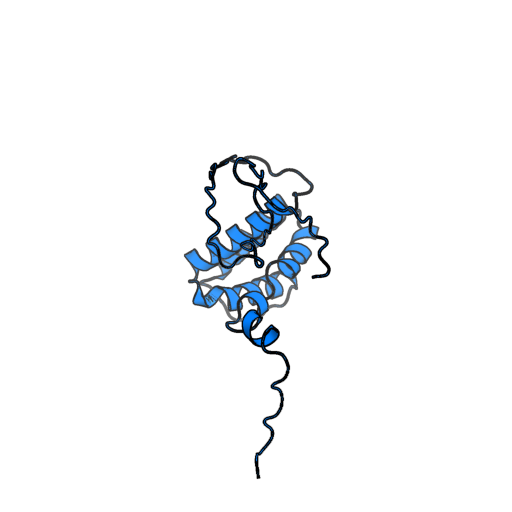-3.996 -4.890 12.790 1.00 92.25 85 ALA A O 1
ATOM 674 N N . SER A 1 86 ? -2.450 -4.905 14.424 1.00 91.88 86 SER A N 1
ATOM 675 C CA . SER A 1 86 ? -3.190 -5.832 15.295 1.00 91.88 86 SER A CA 1
ATOM 676 C C . SER A 1 86 ? -4.532 -5.259 15.744 1.00 91.88 86 SER A C 1
ATOM 678 O O . SER A 1 86 ? -5.538 -5.965 15.714 1.00 91.88 86 SER A O 1
ATOM 680 N N . LEU A 1 87 ? -4.565 -3.978 16.123 1.00 92.50 87 LEU A N 1
ATOM 681 C CA . LEU A 1 87 ? -5.799 -3.313 16.549 1.00 92.50 87 LEU A CA 1
ATOM 682 C C . LEU A 1 87 ? -6.797 -3.157 15.399 1.00 92.50 87 LEU A C 1
ATOM 684 O O . LEU A 1 87 ? -7.967 -3.449 15.593 1.00 92.50 87 LEU A O 1
ATOM 688 N N . LEU A 1 88 ? -6.351 -2.794 14.191 1.00 92.75 88 LEU A N 1
ATOM 689 C CA . LEU A 1 88 ? -7.226 -2.751 13.013 1.00 92.75 88 LEU A CA 1
ATOM 690 C C . LEU A 1 88 ? -7.864 -4.113 12.720 1.00 92.75 88 LEU A C 1
ATOM 692 O O . LEU A 1 88 ? -9.038 -4.176 12.364 1.00 92.75 88 LEU A O 1
ATOM 696 N N . ARG A 1 89 ? -7.105 -5.205 12.883 1.00 92.94 89 ARG A N 1
ATOM 697 C CA . ARG A 1 89 ? -7.636 -6.571 12.773 1.00 92.94 89 ARG A CA 1
ATOM 698 C C . ARG A 1 89 ? -8.665 -6.878 13.859 1.00 92.94 89 ARG A C 1
ATOM 700 O O . ARG A 1 89 ? -9.718 -7.420 13.548 1.00 92.94 89 ARG A O 1
ATOM 707 N N . ALA A 1 90 ? -8.384 -6.512 15.109 1.00 91.69 90 ALA A N 1
ATOM 708 C CA . ALA A 1 90 ? -9.332 -6.683 16.208 1.00 91.69 90 ALA A CA 1
ATOM 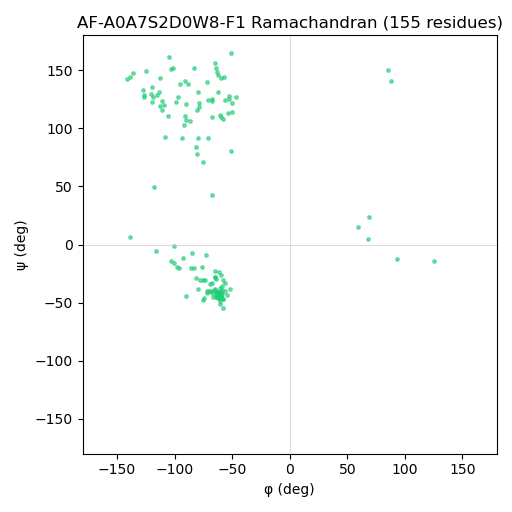709 C C . ALA A 1 90 ? -10.633 -5.894 15.970 1.00 91.69 90 ALA A C 1
ATOM 711 O O . ALA A 1 90 ? -11.716 -6.450 16.159 1.00 91.69 90 ALA A O 1
ATOM 712 N N . ASP A 1 91 ? -10.525 -4.655 15.472 1.00 92.06 91 ASP A N 1
ATOM 713 C CA . ASP A 1 91 ? -11.661 -3.785 15.154 1.00 92.06 91 ASP A CA 1
ATOM 714 C C . ASP A 1 91 ? -12.580 -4.433 14.091 1.00 92.06 91 ASP A C 1
ATOM 716 O O . ASP A 1 91 ? -13.796 -4.468 14.272 1.00 92.06 91 ASP A O 1
ATOM 720 N N . VAL A 1 92 ? -12.029 -5.000 13.002 1.00 93.38 92 VAL A N 1
ATOM 721 C CA . VAL A 1 92 ? -12.842 -5.674 11.957 1.00 93.38 92 VAL A CA 1
ATOM 722 C C . VAL A 1 92 ? -13.351 -7.058 12.365 1.00 93.38 92 VAL A C 1
ATOM 724 O O . VAL A 1 92 ? -14.300 -7.565 11.767 1.00 93.38 92 VAL A O 1
ATOM 727 N N . ASP A 1 93 ? -12.735 -7.674 13.373 1.00 91.19 93 ASP A N 1
ATOM 728 C CA . ASP A 1 93 ? -13.183 -8.936 13.965 1.00 91.19 93 ASP A CA 1
ATOM 729 C C . ASP A 1 93 ? -14.253 -8.745 15.050 1.00 91.19 93 ASP A C 1
ATOM 731 O O . ASP A 1 93 ? -14.805 -9.735 15.533 1.00 91.19 93 ASP A O 1
ATOM 735 N N . GLY A 1 94 ? -14.546 -7.501 15.445 1.00 84.88 94 GLY A N 1
ATOM 736 C CA . GLY A 1 94 ? -15.473 -7.196 16.537 1.00 84.88 94 GLY A CA 1
ATOM 737 C C . GLY A 1 94 ? -14.946 -7.613 17.913 1.00 84.88 94 GLY A C 1
ATOM 738 O O . GLY A 1 94 ? -15.733 -7.858 18.826 1.00 84.88 94 GLY A O 1
ATOM 739 N N . LYS A 1 95 ? -13.622 -7.737 18.070 1.00 79.31 95 LYS A N 1
ATOM 740 C CA . LYS A 1 95 ? -12.990 -8.036 19.358 1.00 79.31 95 LYS A CA 1
ATOM 741 C C . LYS A 1 95 ? -12.752 -6.725 20.099 1.00 79.31 95 LYS A C 1
ATOM 743 O O . LYS A 1 95 ? -11.857 -5.964 19.744 1.00 79.31 95 LYS A O 1
ATOM 748 N N . GLU A 1 96 ? -13.551 -6.469 21.129 1.00 62.38 96 GLU A N 1
ATOM 749 C CA . GLU A 1 96 ? -13.321 -5.351 22.044 1.00 62.38 96 GLU A CA 1
ATOM 750 C C . GLU A 1 96 ? -12.095 -5.640 22.918 1.00 62.38 96 GLU A C 1
ATOM 752 O O . GLU A 1 96 ? -12.206 -6.231 23.991 1.00 62.38 96 GLU A O 1
ATOM 757 N N . ASP A 1 97 ? -10.912 -5.210 22.480 1.00 56.53 97 ASP A N 1
ATOM 758 C CA . ASP A 1 97 ? -9.787 -5.063 23.403 1.00 56.53 97 ASP A CA 1
ATOM 759 C C . ASP A 1 97 ? -9.977 -3.740 24.160 1.00 56.53 97 ASP A C 1
ATOM 761 O O . ASP A 1 97 ? -9.626 -2.652 23.698 1.00 56.53 97 ASP A O 1
ATOM 765 N N . GLY A 1 98 ? -10.646 -3.848 25.310 1.00 50.59 98 GLY A N 1
ATOM 766 C CA . GLY A 1 98 ? -11.143 -2.766 26.160 1.00 50.59 98 GLY A CA 1
ATOM 767 C C . GLY A 1 98 ? -10.089 -1.907 26.868 1.00 50.59 98 GLY A C 1
ATOM 768 O O . GLY A 1 98 ? -10.283 -1.549 28.027 1.00 50.59 98 GLY A O 1
ATOM 769 N N . LEU A 1 99 ? -9.005 -1.507 26.201 1.00 52.59 99 LEU A N 1
ATOM 770 C CA . LEU A 1 99 ? -8.232 -0.349 26.648 1.00 52.59 99 LEU A CA 1
ATOM 771 C C . LEU A 1 99 ? -8.350 0.786 25.643 1.00 52.59 99 LEU A C 1
ATOM 773 O O . LEU A 1 99 ? -7.944 0.673 24.490 1.00 52.59 99 LEU A O 1
ATOM 777 N N . ALA A 1 100 ? -8.890 1.892 26.152 1.00 60.38 100 ALA A N 1
ATOM 778 C CA . ALA A 1 100 ? -9.065 3.183 25.514 1.00 60.38 100 ALA A CA 1
ATOM 779 C C . ALA A 1 100 ? -7.759 3.699 24.890 1.00 60.38 100 ALA A C 1
ATOM 781 O O . ALA A 1 100 ? -7.063 4.545 25.449 1.00 60.38 100 ALA A O 1
ATOM 782 N N . ASP A 1 101 ? -7.420 3.207 23.702 1.00 71.88 101 ASP A N 1
ATOM 783 C CA . ASP A 1 101 ? -6.415 3.828 22.853 1.00 71.88 101 ASP A CA 1
ATOM 784 C C . ASP A 1 101 ? -7.021 5.074 22.204 1.00 71.88 101 ASP A C 1
ATOM 786 O O . ASP A 1 101 ? -7.311 5.108 21.009 1.00 71.88 101 ASP A O 1
ATOM 790 N N . VAL A 1 102 ? -7.231 6.098 23.034 1.00 76.06 102 VAL A N 1
ATOM 791 C CA . VAL A 1 102 ? -7.797 7.397 22.644 1.00 76.06 102 VAL A CA 1
ATOM 792 C C . VAL A 1 102 ? -6.930 8.074 21.580 1.00 76.06 102 VAL A C 1
ATOM 794 O O . VAL A 1 102 ? -7.432 8.857 20.778 1.00 76.06 102 VAL A O 1
ATOM 797 N N . VAL A 1 103 ? -5.631 7.761 21.550 1.00 82.19 103 VAL A N 1
ATOM 798 C CA . VAL A 1 103 ? -4.672 8.379 20.632 1.00 82.19 103 VAL A CA 1
ATOM 799 C C . VAL A 1 103 ? -4.849 7.831 19.219 1.00 82.19 103 VAL A C 1
ATOM 801 O O . VAL A 1 103 ? -4.922 8.611 18.273 1.00 82.19 103 VAL A O 1
ATOM 804 N N . SER A 1 104 ? -4.936 6.507 19.052 1.00 89.00 104 SER A N 1
ATOM 805 C CA . SER A 1 104 ? -4.994 5.909 17.712 1.00 89.00 104 SER A CA 1
ATOM 806 C C . SER A 1 104 ? -6.407 5.611 17.212 1.00 89.00 104 SER A C 1
ATOM 808 O O . SER A 1 104 ? -6.614 5.511 16.001 1.00 89.00 104 SER A O 1
ATOM 810 N N . GLN A 1 105 ? -7.398 5.513 18.103 1.00 90.75 105 GLN A N 1
ATOM 811 C CA . GLN A 1 105 ? -8.781 5.200 17.737 1.00 90.75 105 GLN A CA 1
ATOM 812 C C . GLN A 1 105 ? -9.367 6.146 16.670 1.00 90.75 105 GLN A C 1
ATOM 814 O O . GLN A 1 105 ? -9.968 5.634 15.723 1.00 90.75 105 GLN A O 1
ATOM 819 N N . PRO A 1 106 ? -9.175 7.484 16.717 1.00 92.94 106 PRO A N 1
ATOM 820 C CA . PRO A 1 106 ? -9.680 8.365 15.663 1.00 92.94 106 PRO A CA 1
ATOM 821 C C . PRO A 1 106 ? -9.113 8.027 14.278 1.00 92.94 106 PRO A C 1
ATOM 823 O O . PRO A 1 106 ? -9.853 8.013 13.293 1.00 92.94 106 PRO A O 1
ATOM 826 N N . ALA A 1 107 ? -7.818 7.702 14.204 1.00 93.12 107 ALA A N 1
ATOM 827 C CA . ALA A 1 107 ? -7.165 7.326 12.955 1.00 93.12 107 ALA A CA 1
ATOM 828 C C . ALA A 1 107 ? -7.703 5.991 12.426 1.00 93.12 107 ALA A C 1
ATOM 830 O O . ALA A 1 107 ? -8.050 5.896 11.249 1.00 93.12 107 ALA A O 1
ATOM 831 N N . ARG A 1 108 ? -7.844 4.979 13.294 1.00 93.94 108 ARG A N 1
ATOM 832 C CA . ARG A 1 108 ? -8.391 3.667 12.910 1.00 93.94 108 ARG A CA 1
ATOM 833 C C . ARG A 1 108 ? -9.838 3.774 12.429 1.00 93.94 108 ARG A C 1
ATOM 835 O O . ARG A 1 108 ? -10.151 3.282 11.349 1.00 93.94 108 ARG A O 1
ATOM 842 N N . ASN A 1 109 ? -10.686 4.511 13.146 1.00 94.25 109 ASN A N 1
ATOM 843 C CA . ASN A 1 109 ? -12.072 4.760 12.739 1.00 94.25 109 ASN A CA 1
ATOM 844 C C . ASN A 1 109 ? -12.147 5.462 11.378 1.00 94.25 109 ASN A C 1
ATOM 846 O O . ASN A 1 109 ? -12.934 5.067 10.516 1.00 94.25 109 ASN A O 1
ATOM 850 N N . PHE A 1 110 ? -11.308 6.481 11.160 1.00 96.00 110 PHE A N 1
ATOM 851 C CA . PHE A 1 110 ? -11.224 7.165 9.873 1.00 96.00 110 PHE A CA 1
ATOM 852 C C . PHE A 1 110 ? -10.808 6.210 8.749 1.00 96.00 110 PHE A C 1
ATOM 854 O O . PHE A 1 110 ? -11.444 6.195 7.695 1.00 96.00 110 PHE A O 1
ATOM 861 N N . ILE A 1 111 ? -9.780 5.388 8.976 1.00 96.44 111 ILE A N 1
ATOM 862 C CA . ILE A 1 111 ? -9.306 4.383 8.018 1.00 96.44 111 ILE A CA 1
ATOM 863 C C . ILE A 1 111 ? -10.434 3.416 7.660 1.00 96.44 111 ILE A C 1
ATOM 865 O O . ILE A 1 111 ? -10.767 3.296 6.485 1.00 96.44 111 ILE A O 1
ATOM 869 N N . LEU A 1 112 ? -11.067 2.779 8.647 1.00 96.12 112 LEU A N 1
ATOM 870 C CA . LEU A 1 112 ? -12.123 1.789 8.414 1.00 96.12 112 LEU A CA 1
ATOM 871 C C . LEU A 1 112 ? -13.323 2.397 7.678 1.00 96.12 112 LEU A C 1
ATOM 873 O O . LEU A 1 112 ? -13.815 1.812 6.714 1.00 96.12 112 LEU A O 1
ATOM 877 N N . TYR A 1 113 ? -13.736 3.611 8.054 1.00 96.44 113 TYR A N 1
ATOM 878 C CA . TYR A 1 113 ? -14.783 4.347 7.347 1.00 96.44 113 TYR A CA 1
ATOM 879 C C . TYR A 1 113 ? -14.414 4.612 5.879 1.00 96.44 113 TYR A C 1
ATOM 881 O O . TYR A 1 113 ? -15.232 4.421 4.975 1.00 96.44 113 TYR A O 1
ATOM 889 N N . ARG A 1 114 ? -13.177 5.046 5.610 1.00 95.44 114 ARG A N 1
ATOM 890 C CA . ARG A 1 114 ? -12.712 5.317 4.242 1.00 95.44 114 ARG A CA 1
ATOM 891 C C . ARG A 1 114 ? -12.574 4.042 3.419 1.00 95.44 114 ARG A C 1
ATOM 893 O O . ARG A 1 114 ? -12.973 4.057 2.257 1.00 95.44 114 ARG A O 1
ATOM 900 N N . LEU A 1 115 ? -12.080 2.957 4.010 1.00 95.88 115 LEU A N 1
ATOM 901 C CA . LEU A 1 115 ? -12.007 1.647 3.366 1.00 95.88 115 LEU A CA 1
ATOM 902 C C . LEU A 1 115 ? -13.403 1.144 2.993 1.00 95.88 115 LEU A C 1
ATOM 904 O O . LEU A 1 115 ? -13.610 0.776 1.841 1.00 95.88 115 LEU A O 1
ATOM 908 N N . ALA A 1 116 ? -14.381 1.230 3.900 1.00 95.19 116 ALA A N 1
ATOM 909 C CA . ALA A 1 116 ? -15.761 0.834 3.616 1.00 95.19 116 ALA A CA 1
ATOM 910 C C . ALA A 1 116 ? -16.371 1.626 2.449 1.00 95.19 116 ALA A C 1
ATOM 912 O O . ALA A 1 116 ? -17.114 1.072 1.643 1.00 95.19 116 ALA A O 1
ATOM 913 N N . ARG A 1 117 ? -16.025 2.914 2.314 1.00 93.69 117 ARG A N 1
ATOM 914 C CA . ARG A 1 117 ? -16.482 3.753 1.194 1.00 93.69 117 ARG A CA 1
ATOM 915 C C . ARG A 1 117 ? -15.814 3.441 -0.143 1.00 93.69 117 ARG A C 1
ATOM 917 O O . ARG A 1 117 ? -16.430 3.691 -1.171 1.00 93.69 117 ARG A O 1
ATOM 924 N N . ILE A 1 118 ? -14.565 2.976 -0.137 1.00 93.56 118 ILE A N 1
ATOM 925 C CA . ILE A 1 118 ? -13.791 2.707 -1.360 1.00 93.56 118 ILE A CA 1
ATOM 926 C C . ILE A 1 118 ? -14.008 1.265 -1.841 1.00 93.56 118 ILE A C 1
ATOM 928 O O . ILE A 1 118 ? -14.199 1.033 -3.031 1.00 93.56 118 ILE A O 1
ATOM 932 N N . LEU A 1 119 ? -13.976 0.304 -0.916 1.00 93.75 119 LEU A N 1
ATOM 933 C CA . LEU A 1 119 ? -13.994 -1.135 -1.198 1.00 93.75 119 LEU A CA 1
ATOM 934 C C . LEU A 1 119 ? -15.380 -1.773 -1.014 1.00 93.75 119 LEU A C 1
ATOM 936 O O . LEU A 1 119 ? -15.597 -2.895 -1.467 1.00 93.75 119 LEU A O 1
ATOM 940 N N . GLY A 1 120 ? -16.300 -1.081 -0.338 1.00 92.75 120 GLY A N 1
ATOM 941 C CA . GLY A 1 120 ? -17.533 -1.660 0.195 1.00 92.75 120 GLY A CA 1
ATOM 942 C C . GLY A 1 120 ? -17.315 -2.295 1.580 1.00 92.75 120 GLY A C 1
ATOM 943 O O . GLY A 1 120 ? -16.215 -2.773 1.867 1.00 92.75 120 GLY A O 1
ATOM 944 N N . PRO A 1 121 ? -18.338 -2.311 2.457 1.00 92.06 121 PRO A N 1
ATOM 945 C CA . PRO A 1 121 ? -18.207 -2.793 3.837 1.00 92.06 121 PRO A CA 1
ATOM 946 C C . PRO A 1 121 ? -17.788 -4.268 3.921 1.00 92.06 121 PRO A C 1
ATOM 948 O O . PRO A 1 121 ? -16.947 -4.615 4.746 1.00 92.06 121 PRO A O 1
ATOM 951 N N . GLU A 1 122 ? -18.297 -5.108 3.019 1.00 92.50 122 GLU A N 1
ATOM 952 C CA . GLU A 1 122 ? -18.006 -6.550 2.979 1.00 92.50 122 GLU A CA 1
ATOM 953 C C . GLU A 1 122 ? -16.525 -6.856 2.692 1.00 92.50 122 GLU A C 1
ATOM 955 O O . GLU A 1 122 ? -15.975 -7.853 3.158 1.00 92.50 122 GLU A O 1
ATOM 960 N N . SER A 1 123 ? -15.848 -5.970 1.957 1.00 94.50 123 SER A N 1
ATOM 961 C CA . SER A 1 123 ? -14.458 -6.156 1.527 1.00 94.50 123 SER A CA 1
ATOM 962 C C . SER A 1 123 ? -13.438 -5.699 2.574 1.00 94.50 123 SER A C 1
ATOM 964 O O . SER A 1 123 ? -12.282 -6.125 2.532 1.00 94.50 123 SER A O 1
ATOM 966 N N . VAL A 1 124 ? -13.839 -4.844 3.528 1.00 96.00 124 VAL A N 1
ATOM 967 C CA . VAL A 1 124 ? -12.919 -4.229 4.508 1.00 96.00 124 VAL A CA 1
ATOM 968 C C . VAL A 1 124 ? -12.207 -5.286 5.337 1.00 96.00 124 VAL A C 1
ATOM 970 O O . VAL A 1 124 ? -10.996 -5.204 5.533 1.00 96.00 124 VAL A O 1
ATOM 973 N N . ARG A 1 125 ? -12.943 -6.304 5.792 1.00 95.94 125 ARG A N 1
ATOM 974 C CA . ARG A 1 125 ? -12.377 -7.376 6.610 1.00 95.94 125 ARG A CA 1
ATOM 975 C C . ARG A 1 125 ? -11.283 -8.124 5.852 1.00 95.94 125 ARG A C 1
ATOM 977 O O . ARG A 1 125 ? -10.167 -8.231 6.353 1.00 95.94 125 ARG A O 1
ATOM 984 N N . SER A 1 126 ? -11.572 -8.578 4.630 1.00 95.56 126 SER A N 1
ATOM 985 C CA . SER A 1 126 ? -10.591 -9.281 3.790 1.00 95.56 126 SER A CA 1
ATOM 986 C C . SER A 1 126 ? -9.348 -8.426 3.546 1.00 95.56 126 SER A C 1
ATOM 988 O O . SER A 1 126 ? -8.231 -8.887 3.769 1.00 95.56 126 SER A O 1
ATOM 990 N N . PHE A 1 127 ? -9.545 -7.155 3.187 1.00 96.50 127 PHE A N 1
ATOM 991 C CA . PHE A 1 127 ? -8.461 -6.206 2.939 1.00 96.50 127 PHE A CA 1
ATOM 992 C C . PHE A 1 127 ? -7.545 -6.027 4.160 1.00 96.50 127 PHE A C 1
ATOM 994 O O . PHE A 1 127 ? -6.320 -6.096 4.043 1.00 96.50 127 PHE A O 1
ATOM 1001 N N . VAL A 1 128 ? -8.123 -5.831 5.352 1.00 96.25 128 VAL A N 1
ATOM 1002 C CA . VAL A 1 128 ? -7.348 -5.673 6.591 1.00 96.25 128 VAL A CA 1
ATOM 1003 C C . VAL A 1 128 ? -6.578 -6.953 6.923 1.00 96.25 128 VAL A C 1
ATOM 1005 O O . VAL A 1 128 ? -5.403 -6.889 7.289 1.00 96.25 128 VAL A O 1
ATOM 1008 N N . HIS A 1 129 ? -7.190 -8.128 6.752 1.00 94.88 129 HIS A N 1
ATOM 1009 C CA . HIS A 1 129 ? -6.495 -9.392 6.988 1.00 94.88 129 HIS A CA 1
ATOM 1010 C C . HIS A 1 129 ? -5.344 -9.639 6.016 1.00 94.88 129 HIS A C 1
ATOM 1012 O O . H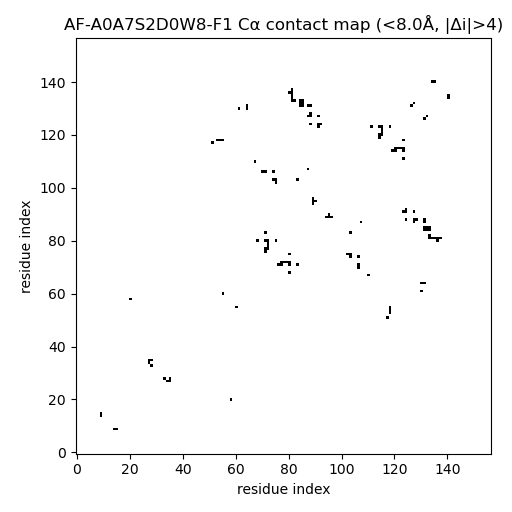IS A 1 129 ? -4.318 -10.164 6.452 1.00 94.88 129 HIS A O 1
ATOM 1018 N N . GLU A 1 130 ? -5.500 -9.272 4.748 1.00 94.69 130 GLU A N 1
ATOM 1019 C CA . GLU A 1 130 ? -4.493 -9.493 3.712 1.00 94.69 130 GLU A CA 1
ATOM 1020 C C . GLU A 1 130 ? -3.305 -8.532 3.836 1.00 94.69 130 GLU A C 1
ATOM 1022 O O . GLU A 1 130 ? -2.150 -8.957 3.780 1.00 94.69 130 GLU A O 1
ATOM 1027 N N . HIS A 1 131 ? -3.567 -7.240 4.044 1.00 94.81 131 HIS A N 1
ATOM 1028 C CA . HIS A 1 131 ? -2.529 -6.214 3.942 1.00 94.81 131 HIS A CA 1
ATOM 1029 C C . HIS A 1 131 ? -1.916 -5.771 5.272 1.00 94.81 131 HIS A C 1
ATOM 1031 O O . HIS A 1 131 ? -0.797 -5.244 5.263 1.00 94.81 131 HIS A O 1
ATOM 1037 N N . PHE A 1 132 ? -2.594 -6.024 6.399 1.00 93.75 132 PHE A N 1
ATOM 1038 C CA . PHE A 1 132 ? -2.133 -5.652 7.744 1.00 93.75 132 PHE A CA 1
ATOM 1039 C C . PHE A 1 132 ? -1.897 -6.856 8.679 1.00 93.75 132 PHE A C 1
ATOM 1041 O O . PHE A 1 132 ? -2.372 -6.852 9.817 1.00 93.75 132 PHE A O 1
ATOM 1048 N N . PRO A 1 133 ? -1.155 -7.901 8.257 1.00 90.62 133 PRO A N 1
ATOM 1049 C CA . PRO A 1 133 ? -0.668 -8.910 9.189 1.00 90.62 133 PRO A CA 1
ATOM 1050 C C . PRO A 1 133 ? 0.383 -8.280 10.130 1.00 90.62 133 PRO A C 1
ATOM 1052 O O . PRO A 1 133 ? 1.351 -7.698 9.632 1.00 90.62 133 PRO A O 1
ATOM 1055 N N . PRO A 1 134 ? 0.236 -8.358 11.468 1.00 83.12 134 PRO A N 1
ATOM 1056 C CA . PRO A 1 134 ? 1.191 -7.772 12.416 1.00 83.12 134 PRO A CA 1
ATOM 1057 C C . PRO A 1 134 ? 2.623 -8.274 12.202 1.00 83.12 134 PRO A C 1
ATOM 1059 O O . PRO A 1 134 ? 3.581 -7.510 12.320 1.00 83.12 134 PRO A O 1
ATOM 1062 N N . GLU A 1 135 ? 2.757 -9.529 11.771 1.00 86.31 135 GLU A N 1
ATOM 1063 C CA . GLU A 1 135 ? 4.023 -10.215 11.509 1.00 86.31 135 GLU A CA 1
ATOM 1064 C C . GLU A 1 135 ? 4.844 -9.530 10.402 1.00 86.31 135 GLU A C 1
ATOM 1066 O O . GLU A 1 135 ? 6.069 -9.642 10.367 1.00 86.31 135 GLU A O 1
ATOM 1071 N N . ARG A 1 136 ? 4.191 -8.776 9.504 1.00 85.12 136 ARG A N 1
ATOM 1072 C CA . ARG A 1 136 ? 4.862 -7.967 8.470 1.00 85.12 136 ARG A CA 1
ATOM 1073 C C . ARG A 1 136 ? 5.702 -6.838 9.071 1.00 85.12 136 ARG A C 1
ATOM 1075 O O . ARG A 1 136 ? 6.672 -6.411 8.446 1.00 85.12 136 ARG A O 1
ATOM 1082 N N . TYR A 1 137 ? 5.324 -6.353 10.250 1.00 82.50 137 TYR A N 1
ATOM 1083 C CA . TYR A 1 137 ? 5.903 -5.171 10.889 1.00 82.50 137 TYR A CA 1
ATOM 1084 C C . TYR A 1 137 ? 6.868 -5.511 12.027 1.00 82.50 137 TYR A C 1
ATOM 1086 O O . TYR A 1 137 ? 7.642 -4.657 12.465 1.00 82.50 137 TYR A O 1
ATOM 1094 N N . GLU A 1 138 ? 6.858 -6.754 12.502 1.00 77.12 138 GLU A N 1
ATOM 1095 C CA . GLU A 1 138 ? 7.796 -7.217 13.515 1.00 77.12 138 GLU A CA 1
ATOM 1096 C C . GLU A 1 138 ? 9.222 -7.269 12.946 1.00 77.12 138 GLU A C 1
ATOM 1098 O O . GLU A 1 138 ? 9.513 -7.926 11.937 1.00 77.12 138 GLU A O 1
ATOM 1103 N N . ARG A 1 139 ? 10.155 -6.563 13.603 1.00 60.47 139 ARG A N 1
ATOM 1104 C CA . ARG A 1 139 ? 11.579 -6.606 13.248 1.00 60.47 139 ARG A CA 1
ATOM 1105 C C . ARG A 1 139 ? 12.078 -8.046 13.343 1.00 60.47 139 ARG A C 1
ATOM 1107 O O . ARG A 1 139 ? 12.305 -8.559 14.431 1.00 60.47 139 ARG A O 1
ATOM 1114 N N . GLY A 1 140 ? 12.327 -8.660 12.192 1.00 52.50 140 GLY A N 1
ATOM 1115 C CA . GLY A 1 140 ? 13.007 -9.948 12.106 1.00 52.50 140 GLY A CA 1
ATOM 1116 C C . GLY A 1 140 ? 12.261 -11.031 11.343 1.00 52.50 140 GLY A C 1
ATOM 1117 O O . GLY A 1 140 ? 12.927 -11.980 10.958 1.00 52.50 140 GLY A O 1
ATOM 1118 N N . ALA A 1 141 ? 10.968 -10.904 11.030 1.00 49.75 141 ALA A N 1
ATOM 1119 C CA . ALA A 1 141 ? 10.239 -11.977 10.339 1.00 49.75 141 ALA A CA 1
ATOM 1120 C C . ALA A 1 141 ? 10.861 -12.338 8.970 1.00 49.75 141 ALA A C 1
ATOM 1122 O O . ALA A 1 141 ? 11.084 -13.509 8.666 1.00 49.75 141 ALA A O 1
ATOM 1123 N N . VAL A 1 142 ? 11.265 -11.331 8.186 1.00 50.28 142 VAL A N 1
ATOM 1124 C CA . VAL A 1 142 ? 11.916 -11.537 6.877 1.00 50.28 142 VAL A CA 1
ATOM 1125 C C . VAL A 1 142 ? 13.334 -12.115 7.016 1.00 50.28 142 VAL A C 1
ATOM 1127 O O . VAL A 1 142 ? 13.715 -13.006 6.264 1.00 50.28 142 VAL A O 1
ATOM 1130 N N . PHE A 1 143 ? 14.121 -11.660 7.996 1.00 43.56 143 PHE A N 1
ATOM 1131 C CA . PHE A 1 143 ? 15.506 -12.122 8.181 1.00 43.56 143 PHE A CA 1
ATOM 1132 C C . PHE A 1 143 ? 15.614 -13.464 8.924 1.00 43.56 143 PHE A C 1
ATOM 1134 O O . PHE A 1 143 ? 16.557 -14.213 8.681 1.00 43.56 143 PHE A O 1
ATOM 1141 N N . GLN A 1 144 ? 14.666 -13.786 9.804 1.00 43.31 144 GLN A N 1
ATOM 1142 C CA . GLN A 1 144 ? 14.561 -15.081 10.483 1.00 43.31 144 GLN A CA 1
ATOM 1143 C C . GLN A 1 144 ? 14.100 -16.167 9.503 1.00 43.31 144 GLN A C 1
ATOM 1145 O O . GLN A 1 144 ? 14.677 -17.245 9.495 1.00 43.31 144 GLN A O 1
ATOM 1150 N N . ALA A 1 145 ? 13.158 -15.865 8.600 1.00 52.69 145 ALA A N 1
ATOM 1151 C CA . ALA A 1 145 ? 12.736 -16.799 7.550 1.00 52.69 145 ALA A CA 1
ATOM 1152 C C . ALA A 1 145 ? 13.849 -17.117 6.527 1.00 52.69 145 ALA A C 1
ATOM 1154 O O . ALA A 1 145 ? 13.868 -18.204 5.951 1.00 52.69 145 ALA A O 1
ATOM 1155 N N . LEU A 1 146 ? 14.793 -16.191 6.310 1.00 49.34 146 LEU A N 1
ATOM 1156 C CA . LEU A 1 146 ? 15.964 -16.394 5.443 1.00 49.34 146 LEU A CA 1
ATOM 1157 C C . LEU A 1 146 ? 17.123 -17.125 6.142 1.00 49.34 146 LEU A C 1
ATOM 1159 O O . LEU A 1 146 ? 17.980 -17.704 5.471 1.00 49.34 146 LEU A O 1
ATOM 1163 N N . LYS A 1 147 ? 17.155 -17.141 7.480 1.00 44.69 147 LYS A N 1
ATOM 1164 C CA . LYS A 1 147 ? 18.060 -17.995 8.254 1.00 44.69 147 LYS A CA 1
ATOM 1165 C C . LYS A 1 147 ? 17.450 -19.395 8.331 1.00 44.69 147 LYS A C 1
ATOM 1167 O O . LYS A 1 147 ? 16.793 -19.747 9.303 1.00 44.69 147 LYS A O 1
ATOM 1172 N N . GLY A 1 148 ? 17.672 -20.203 7.293 1.00 48.72 148 GLY A N 1
ATOM 1173 C CA . GLY A 1 148 ? 17.412 -21.646 7.357 1.00 48.72 148 GLY A CA 1
ATOM 1174 C C . GLY A 1 148 ? 18.076 -22.295 8.588 1.00 48.72 148 GLY A C 1
ATOM 1175 O O . GLY A 1 148 ? 18.951 -21.678 9.205 1.00 48.72 148 GLY A O 1
ATOM 1176 N N . PRO A 1 149 ? 17.688 -23.530 8.964 1.00 45.03 149 PRO A N 1
ATOM 1177 C CA . PRO A 1 149 ? 18.190 -24.176 10.173 1.00 45.03 149 PRO A CA 1
ATOM 1178 C C . PRO A 1 149 ? 19.719 -24.161 10.175 1.00 45.03 149 PRO A C 1
ATOM 1180 O O . PRO A 1 149 ? 20.354 -24.588 9.206 1.00 45.03 149 PRO A O 1
ATOM 1183 N N . ALA A 1 150 ? 20.295 -23.615 11.250 1.00 51.50 150 ALA A N 1
ATOM 1184 C CA . ALA A 1 150 ? 21.732 -23.524 11.439 1.00 51.50 150 ALA A CA 1
ATOM 1185 C C . ALA A 1 150 ? 22.345 -24.907 11.188 1.00 51.50 150 ALA A C 1
ATOM 1187 O O . ALA A 1 150 ? 22.061 -25.860 11.913 1.00 51.50 150 ALA A O 1
ATOM 1188 N N . ARG A 1 151 ? 23.150 -25.037 10.125 1.00 48.38 151 ARG A N 1
ATOM 1189 C CA . ARG A 1 151 ? 23.928 -26.255 9.894 1.00 48.38 151 ARG A CA 1
ATOM 1190 C C . ARG A 1 151 ? 24.833 -26.427 11.107 1.00 48.38 151 ARG A C 1
ATOM 1192 O O . ARG A 1 151 ? 25.739 -25.621 11.306 1.00 48.38 151 ARG A O 1
ATOM 1199 N N . GLY A 1 152 ? 24.522 -27.439 11.918 1.00 40.12 152 GLY A N 1
ATOM 1200 C CA . GLY A 1 152 ? 25.255 -27.789 13.125 1.00 40.12 152 GLY A CA 1
ATOM 1201 C C . GLY A 1 152 ? 26.752 -27.811 12.847 1.00 40.12 152 GLY A C 1
ATOM 1202 O O . GLY A 1 152 ? 27.209 -28.435 11.883 1.00 40.12 152 GLY A O 1
ATOM 1203 N N . GLY A 1 153 ? 27.494 -27.069 13.666 1.00 37.09 153 GLY A N 1
ATOM 1204 C CA . GLY A 1 153 ? 28.944 -27.068 13.633 1.00 37.09 153 GLY A CA 1
ATOM 1205 C C . GLY A 1 153 ? 29.450 -28.491 13.822 1.00 37.09 153 GLY A C 1
ATOM 1206 O O . GLY A 1 153 ? 29.110 -29.154 14.797 1.00 37.09 153 GLY A O 1
ATOM 1207 N N . ARG A 1 154 ? 30.258 -28.966 12.873 1.00 40.94 154 ARG A N 1
ATOM 1208 C CA . ARG A 1 154 ? 31.150 -30.092 13.135 1.00 40.94 154 ARG A CA 1
ATOM 1209 C C . ARG A 1 154 ? 32.192 -29.607 14.135 1.00 40.94 154 ARG A C 1
ATOM 1211 O O . ARG A 1 154 ? 33.048 -28.800 13.773 1.00 40.94 154 ARG A O 1
ATOM 1218 N N . GLU A 1 155 ? 32.100 -30.109 15.361 1.00 44.91 155 GLU A N 1
ATOM 1219 C CA . GLU A 1 155 ? 33.241 -30.215 16.263 1.00 44.91 155 GLU A CA 1
ATOM 1220 C C . GLU A 1 155 ? 34.388 -30.885 15.499 1.00 44.91 155 GLU A C 1
ATOM 1222 O O . GLU A 1 155 ? 34.238 -31.974 14.939 1.00 44.91 155 GLU A O 1
ATOM 1227 N N . ARG A 1 156 ? 35.521 -30.188 15.413 1.00 42.12 156 ARG A N 1
ATOM 1228 C CA . ARG A 1 156 ? 36.797 -30.814 15.081 1.00 42.12 156 ARG A CA 1
ATOM 1229 C C . ARG A 1 156 ? 37.415 -31.238 16.408 1.00 42.12 156 ARG A C 1
ATOM 1231 O O . ARG A 1 156 ? 37.812 -30.370 17.182 1.00 42.12 156 ARG A O 1
ATOM 1238 N N . ALA A 1 157 ? 37.410 -32.544 16.651 1.00 44.06 157 ALA A N 1
ATOM 1239 C CA . ALA A 1 157 ? 38.396 -33.203 17.498 1.00 44.06 157 ALA A CA 1
ATOM 1240 C C . ALA A 1 157 ? 39.728 -33.307 16.740 1.00 44.06 157 ALA A C 1
ATOM 1242 O O . ALA A 1 157 ? 39.677 -33.374 15.485 1.00 44.06 157 ALA A O 1
#

Sequence (157 aa):
LQGRGAVVTLRPGESLFLPTHWWHHVQGGASSGHWSISVNFWFTIHKMMFEAPHPLPLHLELELARHVELLLSDVCGSAQVARLASLLRADVDGKEDGLADVVSQPARNFILYRLARILGPESVRSFVHEHFPPERYERGAVFQALKGPARGGRERA

pLDDT: mean 82.25, std 17.06, range [37.09, 96.81]

Mean predicted aligned error: 9.86 Å

Solvent-accessible surface area (backbone atoms only — not comparable to full-atom values): 10529 Å² total; per-residue (Å²): 132,96,75,88,80,88,87,84,87,84,55,97,92,62,83,81,91,77,65,89,89,61,88,82,86,88,77,66,69,87,84,70,93,58,88,72,86,87,87,86,86,89,78,88,81,84,75,86,69,92,67,81,62,82,80,67,53,69,68,57,50,52,49,50,48,50,50,53,52,49,51,46,25,71,76,65,35,67,88,42,42,33,61,50,27,46,47,54,44,30,59,67,68,70,50,82,73,88,64,88,51,73,81,53,46,63,58,51,53,51,49,54,55,51,42,27,72,73,64,34,67,84,42,38,50,57,50,41,62,71,74,37,48,37,65,79,58,45,92,49,52,74,62,52,70,69,54,61,83,78,77,75,78,78,81,81,129

Organism: NCBI:txid327968

Radius of gyration: 21.49 Å; Cα contacts (8 Å, |Δi|>4): 74; chains: 1; bounding box: 57×46×53 Å

InterPro domains:
  IPR014710 RmlC-like jelly roll fold [G3DSA:2.60.120.10] (2-45)
  IPR041667 Cupin-like domain 8 [PF13621] (7-44)